Protein AF-A0A8S2XYJ4-F1 (afdb_monomer_lite)

Radius of gyration: 10.91 Å; chains: 1; bounding box: 24×28×24 Å

Sequence (62 aa):
RQRVSLARALYSNADIFLLDDPLSAVDAHVGAHIFKNVIGRKGLLNGKTRLLVTHGISHLSK

Organism: NCBI:txid392030

Structure (mmCIF, N/CA/C/O backbone):
data_AF-A0A8S2XYJ4-F1
#
_entry.id   AF-A0A8S2XYJ4-F1
#
loop_
_atom_site.group_PDB
_atom_site.id
_atom_site.type_symbol
_atom_site.label_atom_id
_atom_site.label_alt_id
_atom_site.label_comp_id
_atom_site.label_asym_id
_atom_site.label_entity_id
_atom_site.label_seq_id
_atom_site.pdbx_PDB_ins_code
_atom_site.Cartn_x
_atom_site.Cartn_y
_atom_site.Cartn_z
_atom_site.occupancy
_atom_site.B_iso_or_equiv
_atom_site.auth_seq_id
_atom_site.auth_comp_id
_atom_site.auth_asym_id
_atom_site.auth_atom_id
_atom_site.pdbx_PDB_model_num
ATOM 1 N N . ARG A 1 1 ? -0.696 10.044 -9.950 1.00 78.06 1 ARG A N 1
ATOM 2 C CA . ARG A 1 1 ? -2.133 9.780 -9.657 1.00 78.06 1 ARG A CA 1
ATOM 3 C C . ARG A 1 1 ? -2.316 8.658 -8.628 1.00 78.06 1 ARG A C 1
ATOM 5 O O . ARG A 1 1 ? -2.974 8.910 -7.628 1.00 78.06 1 ARG A O 1
ATOM 12 N N . GLN A 1 2 ? -1.674 7.493 -8.787 1.00 85.06 2 GLN A N 1
ATOM 13 C CA . GLN A 1 2 ? -1.723 6.390 -7.806 1.00 85.06 2 GLN A CA 1
ATOM 14 C C . GLN A 1 2 ? -1.351 6.796 -6.373 1.00 85.06 2 GLN A C 1
ATOM 16 O O . GLN A 1 2 ? -2.120 6.512 -5.467 1.00 85.06 2 GLN A O 1
ATOM 21 N N . ARG A 1 3 ? -0.261 7.553 -6.157 1.00 89.44 3 ARG A N 1
ATOM 22 C CA . ARG A 1 3 ? 0.130 8.012 -4.803 1.00 89.44 3 ARG A CA 1
ATOM 23 C C . ARG A 1 3 ? -0.978 8.791 -4.080 1.00 89.44 3 ARG A C 1
ATOM 25 O O . ARG A 1 3 ? -1.211 8.568 -2.901 1.00 89.44 3 ARG A O 1
ATOM 32 N N . VAL A 1 4 ? -1.690 9.663 -4.798 1.00 92.62 4 VAL A N 1
ATOM 33 C CA . VAL A 1 4 ? -2.813 10.442 -4.241 1.00 92.62 4 VAL A CA 1
ATOM 34 C C . VAL A 1 4 ? -4.007 9.536 -3.941 1.00 92.62 4 VAL A C 1
ATOM 36 O O . VAL A 1 4 ? -4.644 9.688 -2.905 1.00 92.62 4 VAL A O 1
ATOM 39 N N . SER A 1 5 ? -4.303 8.575 -4.821 1.00 91.50 5 SER A N 1
ATOM 40 C CA . SER A 1 5 ? -5.373 7.599 -4.585 1.00 91.50 5 SER A CA 1
ATOM 41 C C . SER A 1 5 ? -5.077 6.704 -3.381 1.00 91.50 5 SER A C 1
ATOM 43 O O . SER A 1 5 ? -5.949 6.503 -2.542 1.00 91.50 5 SER A O 1
ATOM 45 N N . LEU A 1 6 ? -3.832 6.236 -3.261 1.00 92.19 6 LEU A N 1
ATOM 46 C CA . LEU A 1 6 ? -3.359 5.468 -2.116 1.00 92.19 6 LEU A CA 1
ATOM 47 C C . LEU A 1 6 ? -3.474 6.295 -0.834 1.00 92.19 6 LEU A C 1
ATOM 49 O O . LEU A 1 6 ? -4.064 5.824 0.129 1.00 92.19 6 LEU A O 1
ATOM 53 N N . ALA A 1 7 ? -2.997 7.544 -0.837 1.00 93.81 7 ALA A N 1
ATOM 54 C CA . ALA A 1 7 ? -3.143 8.440 0.308 1.00 93.81 7 ALA A CA 1
ATOM 55 C C . ALA A 1 7 ? -4.616 8.604 0.714 1.00 93.81 7 ALA A C 1
ATOM 57 O O . ALA A 1 7 ? -4.941 8.459 1.887 1.00 93.81 7 ALA A O 1
ATOM 58 N N . ARG A 1 8 ? -5.527 8.816 -0.244 1.00 95.00 8 ARG A N 1
ATOM 59 C CA . ARG A 1 8 ? -6.968 8.920 0.034 1.00 95.00 8 ARG A CA 1
ATOM 60 C C . ARG A 1 8 ? -7.528 7.657 0.685 1.00 95.00 8 ARG A C 1
ATOM 62 O O . ARG A 1 8 ? -8.286 7.765 1.642 1.00 95.00 8 ARG A O 1
ATOM 69 N N . ALA A 1 9 ? -7.143 6.481 0.190 1.00 93.12 9 ALA A N 1
ATOM 70 C CA . ALA A 1 9 ? -7.546 5.219 0.798 1.00 93.12 9 ALA A CA 1
ATOM 71 C C . ALA A 1 9 ? -7.048 5.137 2.249 1.00 93.12 9 ALA A C 1
ATOM 73 O O . ALA A 1 9 ? -7.843 4.868 3.143 1.00 93.12 9 ALA A O 1
ATOM 74 N N . LEU A 1 10 ? -5.77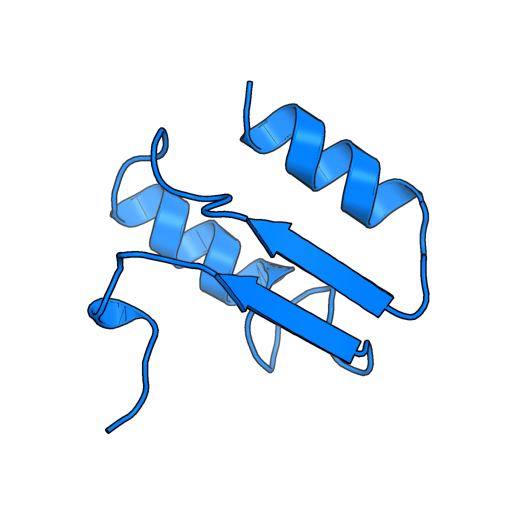2 5.444 2.511 1.00 92.88 10 LEU A N 1
ATOM 75 C CA . LEU A 1 10 ? -5.208 5.431 3.869 1.00 92.88 10 LEU A CA 1
ATOM 76 C C . LEU A 1 10 ? -5.952 6.377 4.819 1.00 92.88 10 LEU A C 1
ATOM 78 O O . LEU A 1 10 ? -6.292 5.985 5.932 1.00 92.88 10 LEU A O 1
ATOM 82 N N . TYR A 1 11 ? -6.256 7.594 4.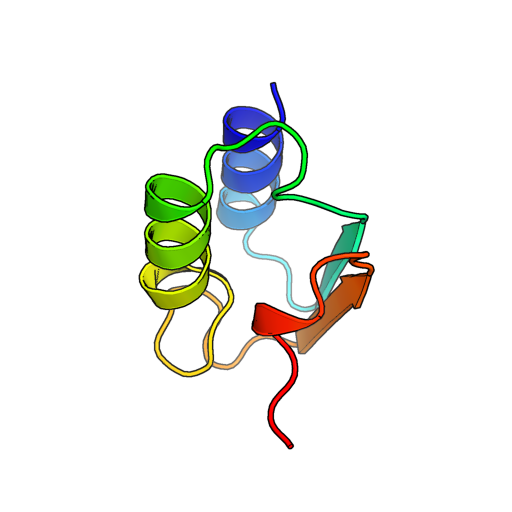363 1.00 95.19 11 TYR A N 1
ATOM 83 C CA . TYR A 1 11 ? -6.976 8.593 5.155 1.00 95.19 11 TYR A CA 1
ATOM 84 C C . TYR A 1 11 ? -8.419 8.193 5.486 1.00 95.19 11 TYR A C 1
ATOM 86 O O . TYR A 1 11 ? -8.971 8.706 6.454 1.00 95.19 11 TYR A O 1
ATOM 94 N N . SER A 1 12 ? -9.027 7.273 4.728 1.00 94.44 12 SER A N 1
ATOM 95 C CA . SER A 1 12 ? -10.378 6.777 5.028 1.00 94.44 12 SER A CA 1
ATOM 96 C C . SER A 1 12 ? -10.450 5.901 6.286 1.00 94.44 12 SER A C 1
ATOM 98 O O . SER A 1 12 ? -11.542 5.670 6.792 1.00 94.44 12 SER A O 1
ATOM 100 N N . ASN A 1 13 ? -9.304 5.422 6.793 1.00 91.88 13 ASN A N 1
ATOM 101 C CA . ASN A 1 13 ? -9.191 4.559 7.975 1.00 91.88 13 ASN A CA 1
ATOM 102 C C . ASN A 1 13 ? -10.120 3.322 7.959 1.00 91.88 13 ASN A C 1
ATOM 104 O O . ASN A 1 13 ? -10.626 2.897 8.996 1.00 91.88 13 ASN A O 1
ATOM 108 N N . ALA A 1 14 ? -10.339 2.738 6.779 1.00 95.44 14 ALA A N 1
ATOM 109 C CA . ALA A 1 14 ? -11.132 1.523 6.624 1.00 95.44 14 ALA A CA 1
ATOM 110 C C . ALA A 1 14 ? -10.515 0.316 7.361 1.00 95.44 14 ALA A C 1
ATOM 112 O O . ALA A 1 14 ? -9.322 0.281 7.672 1.00 95.44 14 ALA A O 1
ATOM 113 N N . ASP A 1 15 ? -11.318 -0.718 7.614 1.00 95.25 15 ASP A N 1
ATOM 114 C CA . ASP A 1 15 ? -10.826 -1.974 8.200 1.00 95.25 15 ASP A CA 1
ATOM 115 C C . ASP A 1 15 ? -10.246 -2.938 7.160 1.00 95.25 15 ASP A C 1
ATOM 117 O O . ASP A 1 15 ? -9.351 -3.734 7.465 1.00 95.25 15 ASP A O 1
ATOM 121 N N . ILE A 1 16 ? -10.729 -2.832 5.918 1.00 96.50 16 ILE A N 1
ATOM 122 C CA . ILE A 1 16 ? -10.337 -3.666 4.784 1.00 96.50 16 ILE A CA 1
ATOM 123 C C . ILE A 1 16 ? -9.867 -2.769 3.641 1.00 96.50 16 ILE A C 1
ATOM 125 O O . ILE A 1 16 ? -10.585 -1.874 3.198 1.00 96.50 16 ILE A O 1
ATOM 129 N N . PHE A 1 17 ? -8.670 -3.052 3.134 1.00 96.56 17 PHE A N 1
ATOM 130 C CA . PHE A 1 17 ? -8.073 -2.371 1.991 1.00 96.56 17 PHE A CA 1
ATOM 131 C C . PHE A 1 17 ? -7.971 -3.317 0.801 1.00 96.56 17 PHE A C 1
ATOM 133 O O . PHE A 1 17 ? -7.289 -4.339 0.880 1.00 96.56 17 PHE A O 1
ATOM 140 N N . LEU A 1 18 ? -8.610 -2.946 -0.307 1.00 95.69 18 LEU A N 1
ATOM 141 C CA . LEU A 1 18 ? -8.475 -3.610 -1.602 1.00 95.69 18 LEU A CA 1
ATOM 142 C C . LEU A 1 18 ? -7.586 -2.735 -2.488 1.00 95.69 18 LEU A C 1
ATOM 144 O O . LEU A 1 18 ? -7.927 -1.589 -2.780 1.00 95.69 18 LEU A O 1
ATOM 148 N N . LEU A 1 19 ? -6.420 -3.249 -2.857 1.00 93.62 19 LEU A N 1
ATOM 149 C CA . LEU A 1 19 ? -5.392 -2.513 -3.577 1.00 93.62 19 LEU A CA 1
ATOM 150 C C . LEU A 1 19 ? -5.147 -3.190 -4.926 1.00 93.62 19 LEU A C 1
ATOM 152 O O . LEU A 1 19 ? -4.537 -4.255 -4.966 1.00 93.62 19 LEU A O 1
ATOM 156 N N . ASP A 1 20 ? -5.608 -2.568 -6.009 1.00 93.00 20 ASP A N 1
ATOM 157 C CA . ASP A 1 20 ? -5.395 -3.058 -7.373 1.00 93.00 20 ASP A CA 1
ATOM 158 C C . ASP A 1 20 ? -4.210 -2.343 -8.030 1.00 93.00 20 ASP A C 1
AT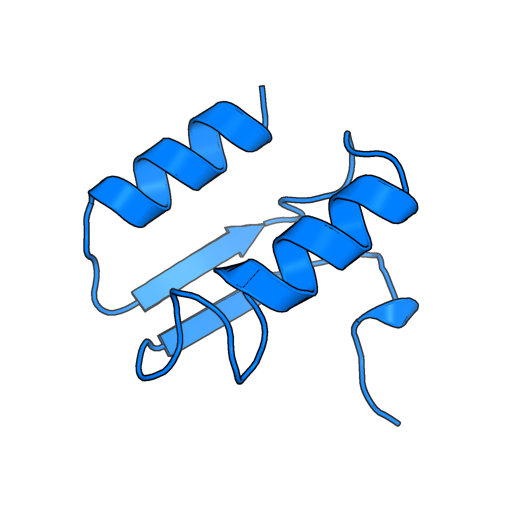OM 160 O O . ASP A 1 20 ? -4.260 -1.143 -8.305 1.00 93.00 20 ASP A O 1
ATOM 164 N N . ASP A 1 21 ? -3.106 -3.074 -8.150 1.00 90.94 21 ASP A N 1
ATOM 165 C CA . ASP A 1 21 ? -1.808 -2.657 -8.676 1.00 90.94 21 ASP A CA 1
ATOM 166 C C . ASP A 1 21 ? -1.379 -1.224 -8.277 1.00 90.94 21 ASP A C 1
ATOM 168 O O . ASP A 1 21 ? -1.061 -0.376 -9.118 1.00 90.94 21 ASP A O 1
ATOM 172 N N . PRO A 1 22 ? -1.355 -0.899 -6.967 1.00 88.81 22 PRO A N 1
ATOM 173 C CA . PRO A 1 22 ? -1.226 0.475 -6.472 1.00 88.81 22 PRO A CA 1
ATOM 174 C C . PRO A 1 22 ? 0.153 1.115 -6.712 1.00 88.81 22 PRO A C 1
ATOM 176 O O . PRO A 1 22 ? 0.314 2.312 -6.454 1.00 88.81 22 PRO A O 1
ATOM 179 N N . LEU A 1 23 ? 1.152 0.338 -7.148 1.00 90.00 23 LEU A N 1
ATOM 180 C CA . LEU A 1 23 ? 2.552 0.757 -7.289 1.00 90.00 23 LEU A CA 1
ATOM 181 C C . LEU A 1 23 ? 3.054 0.781 -8.744 1.00 90.00 23 LEU A C 1
ATOM 183 O O . LEU A 1 23 ? 4.213 1.121 -8.956 1.00 90.00 23 LEU A O 1
ATOM 187 N N . SER A 1 24 ? 2.237 0.455 -9.749 1.00 85.75 24 SER A N 1
ATOM 188 C CA . SER A 1 24 ? 2.737 0.243 -11.121 1.00 85.75 24 SER A CA 1
ATOM 189 C C . SER A 1 24 ? 3.212 1.479 -11.875 1.00 85.75 24 SER A C 1
ATOM 191 O O . SER A 1 24 ? 4.079 1.369 -12.735 1.00 85.75 24 SER A O 1
ATOM 193 N N . ALA A 1 25 ? 2.707 2.668 -11.548 1.00 86.00 25 ALA A N 1
ATOM 194 C CA . ALA A 1 25 ? 3.194 3.936 -12.094 1.00 86.00 25 ALA A CA 1
ATOM 195 C C . ALA A 1 25 ? 4.216 4.612 -11.164 1.00 86.00 25 ALA A C 1
ATOM 197 O O . ALA A 1 25 ? 4.372 5.838 -11.181 1.00 86.00 25 ALA A O 1
ATOM 198 N N . VAL A 1 26 ? 4.866 3.833 -10.297 1.00 85.88 26 VAL A N 1
ATOM 199 C CA . VAL A 1 26 ? 5.897 4.287 -9.367 1.00 85.88 26 VAL A CA 1
ATOM 200 C C . VAL A 1 26 ? 7.191 3.532 -9.665 1.00 85.88 26 VAL A C 1
ATOM 202 O O . VAL A 1 26 ? 7.174 2.336 -9.935 1.00 85.88 26 VAL A O 1
ATOM 205 N N . ASP A 1 27 ? 8.323 4.231 -9.629 1.00 89.31 27 ASP A N 1
ATOM 206 C CA . ASP A 1 27 ? 9.636 3.611 -9.794 1.00 89.31 27 ASP A CA 1
ATOM 207 C C . ASP A 1 27 ? 9.933 2.602 -8.670 1.00 89.31 27 ASP A C 1
ATOM 209 O O . ASP A 1 27 ? 9.383 2.684 -7.570 1.00 89.31 27 ASP A O 1
ATOM 213 N N . ALA A 1 28 ? 10.836 1.654 -8.927 1.00 86.75 28 ALA A N 1
ATOM 214 C CA . ALA A 1 28 ? 11.102 0.546 -8.011 1.00 86.75 28 ALA A CA 1
ATOM 215 C C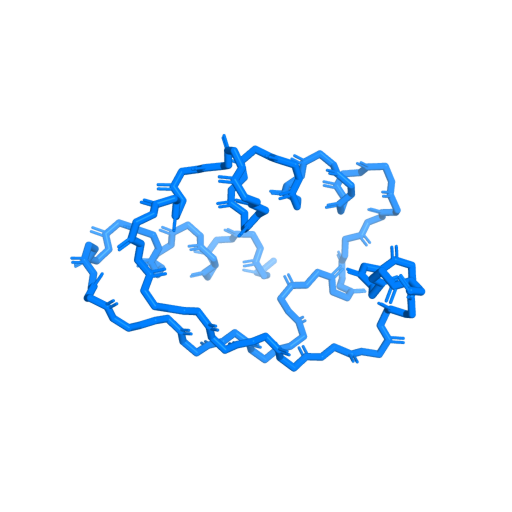 . ALA A 1 28 ? 11.588 0.991 -6.618 1.00 86.75 28 ALA A C 1
ATOM 217 O O . ALA A 1 28 ? 11.215 0.379 -5.615 1.00 86.75 28 ALA A O 1
ATOM 218 N N . HIS A 1 29 ? 12.385 2.062 -6.532 1.00 89.81 29 HIS A N 1
ATOM 219 C CA . HIS A 1 29 ? 12.886 2.560 -5.251 1.00 89.81 29 HIS A CA 1
ATOM 220 C C . HIS A 1 29 ? 11.731 3.139 -4.431 1.00 89.81 29 HIS A C 1
ATOM 222 O O . HIS A 1 29 ? 11.508 2.732 -3.286 1.00 89.81 29 HIS A O 1
ATOM 228 N N . VAL A 1 30 ? 10.938 4.038 -5.015 1.00 91.06 30 VAL A N 1
ATOM 229 C CA . VAL A 1 30 ? 9.794 4.608 -4.300 1.00 91.06 30 VAL A CA 1
ATOM 230 C C . VAL A 1 30 ? 8.729 3.545 -4.018 1.00 91.06 30 VAL A C 1
ATOM 232 O O . VAL A 1 30 ? 8.137 3.555 -2.940 1.00 91.06 30 VAL A O 1
ATOM 235 N N . GLY A 1 31 ? 8.524 2.584 -4.919 1.00 90.94 31 GLY A N 1
ATOM 236 C CA . GLY A 1 31 ? 7.645 1.435 -4.705 1.00 90.94 31 GLY A CA 1
ATOM 237 C C . GLY A 1 31 ? 8.059 0.618 -3.481 1.00 90.94 31 GLY A C 1
ATOM 238 O O . GLY A 1 31 ? 7.232 0.365 -2.604 1.00 90.94 31 GLY A O 1
ATOM 239 N N . ALA A 1 32 ? 9.348 0.290 -3.349 1.00 90.69 32 ALA A N 1
ATOM 240 C CA . ALA A 1 32 ? 9.884 -0.394 -2.172 1.00 90.69 32 ALA A CA 1
ATOM 241 C C . ALA A 1 32 ? 9.722 0.438 -0.889 1.00 90.69 32 ALA A C 1
ATOM 243 O O . ALA A 1 32 ? 9.367 -0.104 0.161 1.00 90.69 32 ALA A O 1
ATOM 244 N N . HIS A 1 33 ? 9.927 1.756 -0.968 1.00 92.88 33 HIS A N 1
ATOM 245 C CA . HIS A 1 33 ? 9.726 2.666 0.159 1.00 92.88 33 HIS A CA 1
ATOM 246 C C . HIS A 1 33 ? 8.261 2.686 0.626 1.00 92.88 33 HIS A C 1
ATOM 248 O O . HIS A 1 33 ? 7.988 2.520 1.817 1.00 92.88 33 HIS A O 1
ATOM 254 N N . ILE A 1 34 ? 7.309 2.832 -0.302 1.00 92.94 34 ILE A N 1
ATOM 255 C CA . ILE A 1 34 ? 5.870 2.801 -0.003 1.00 92.94 34 ILE A CA 1
ATOM 256 C C . ILE A 1 34 ? 5.476 1.429 0.542 1.00 92.94 34 ILE A C 1
ATOM 258 O O . ILE A 1 34 ? 4.784 1.344 1.554 1.00 92.94 34 ILE A O 1
ATOM 262 N N . PHE A 1 35 ? 5.941 0.344 -0.076 1.00 92.56 35 PHE A N 1
ATOM 263 C CA . PHE A 1 35 ? 5.632 -0.999 0.393 1.00 92.56 35 PHE A CA 1
ATOM 264 C C . PHE A 1 35 ? 6.124 -1.208 1.826 1.00 92.56 35 PHE A C 1
ATOM 266 O O . PHE A 1 35 ? 5.355 -1.640 2.676 1.00 92.56 35 PHE A O 1
ATOM 273 N N . LYS A 1 36 ? 7.368 -0.835 2.139 1.00 93.31 36 LYS A N 1
ATOM 274 C CA . LYS A 1 36 ? 7.935 -0.986 3.485 1.00 93.31 36 LYS A CA 1
ATOM 275 C C . LYS A 1 36 ? 7.178 -0.174 4.540 1.00 93.31 36 LYS A C 1
ATOM 277 O O . LYS A 1 36 ? 6.894 -0.704 5.612 1.00 93.31 36 LYS A O 1
ATOM 282 N N . ASN A 1 37 ? 6.867 1.085 4.240 1.00 95.06 37 ASN A N 1
ATOM 283 C CA . ASN A 1 37 ? 6.342 2.033 5.225 1.00 95.06 37 ASN A CA 1
ATOM 284 C C . ASN A 1 37 ? 4.812 2.066 5.301 1.00 95.06 37 ASN A C 1
ATOM 286 O O . ASN A 1 37 ? 4.265 2.560 6.281 1.00 95.06 37 ASN A O 1
ATOM 290 N N . VAL A 1 38 ? 4.105 1.538 4.300 1.00 94.69 38 VAL A N 1
ATOM 291 C CA . VAL A 1 38 ? 2.639 1.619 4.216 1.00 94.69 38 VAL A CA 1
ATOM 292 C C . VAL A 1 38 ? 2.003 0.235 4.186 1.00 94.69 38 VAL A C 1
ATOM 294 O O . VAL A 1 38 ? 1.273 -0.120 5.106 1.00 94.69 38 VAL A O 1
ATOM 297 N N . ILE A 1 39 ? 2.265 -0.542 3.133 1.00 93.56 39 ILE A N 1
ATOM 298 C CA . ILE A 1 39 ? 1.503 -1.765 2.820 1.00 93.56 39 ILE A CA 1
ATOM 299 C C . ILE A 1 39 ? 2.011 -2.969 3.629 1.00 93.56 39 ILE A C 1
ATOM 301 O O . ILE A 1 39 ? 1.230 -3.807 4.088 1.00 93.56 39 ILE A O 1
ATOM 305 N N . GLY A 1 40 ? 3.326 -3.047 3.809 1.00 91.31 40 GLY A N 1
ATOM 306 C CA . GLY A 1 40 ? 4.043 -4.169 4.391 1.00 91.31 40 GLY A CA 1
ATOM 307 C C . GLY A 1 40 ? 3.715 -4.415 5.861 1.00 91.31 40 GLY A C 1
ATOM 308 O O . GLY A 1 40 ? 3.026 -3.648 6.530 1.00 91.31 40 GLY A O 1
ATOM 309 N N . ARG A 1 41 ? 4.249 -5.515 6.399 1.00 90.62 41 ARG A N 1
ATOM 310 C CA . ARG A 1 41 ? 3.936 -5.994 7.761 1.00 90.62 41 ARG A CA 1
ATOM 311 C C . ARG A 1 41 ? 4.229 -4.968 8.861 1.00 90.62 41 ARG A C 1
ATOM 313 O O . ARG A 1 41 ? 3.545 -4.974 9.871 1.00 90.62 41 ARG A O 1
ATOM 320 N N . LYS A 1 42 ? 5.228 -4.105 8.659 1.00 92.38 42 LYS A N 1
ATOM 321 C CA . LYS A 1 42 ? 5.626 -3.038 9.595 1.00 92.38 42 LYS A CA 1
ATOM 322 C C . LYS A 1 42 ? 5.170 -1.640 9.151 1.00 92.38 42 LYS A C 1
ATOM 324 O O . LYS A 1 42 ? 5.614 -0.657 9.732 1.00 92.38 42 LYS A O 1
ATOM 329 N N . GLY A 1 43 ? 4.353 -1.550 8.102 1.00 93.62 43 GLY A N 1
ATOM 330 C CA . GLY A 1 43 ? 3.873 -0.280 7.571 1.00 93.62 43 GLY A CA 1
ATOM 331 C C . GLY A 1 43 ? 2.657 0.265 8.320 1.00 93.62 43 GLY A C 1
ATOM 332 O O . GLY A 1 43 ? 2.156 -0.353 9.256 1.00 93.62 43 GLY A O 1
ATOM 333 N N . LEU A 1 44 ? 2.152 1.412 7.865 1.00 94.62 44 LEU A N 1
ATOM 334 C CA . LEU A 1 44 ? 0.966 2.078 8.420 1.00 94.62 44 LEU A CA 1
ATOM 335 C C . LEU A 1 44 ? -0.290 1.197 8.446 1.00 94.62 44 LEU A C 1
ATOM 337 O O . LEU A 1 44 ? -1.099 1.325 9.355 1.00 94.62 44 LEU A O 1
ATOM 341 N N . LEU A 1 45 ? -0.452 0.291 7.478 1.00 93.75 45 LEU A N 1
ATOM 342 C CA . LEU A 1 45 ? -1.584 -0.640 7.428 1.00 93.75 45 LEU A CA 1
ATOM 343 C C . LEU A 1 45 ? -1.370 -1.903 8.278 1.00 93.75 45 LEU A C 1
ATOM 345 O O . LEU A 1 45 ? -2.064 -2.907 8.098 1.00 93.75 45 LEU A O 1
ATOM 349 N N . ASN A 1 46 ? -0.397 -1.898 9.191 1.00 93.69 46 ASN A N 1
ATOM 350 C CA . ASN A 1 46 ? -0.244 -2.982 10.151 1.00 93.69 46 ASN A CA 1
ATOM 351 C C . ASN A 1 46 ? -1.516 -3.123 11.010 1.00 93.69 46 ASN A C 1
ATOM 353 O O . ASN A 1 46 ? -2.127 -2.138 11.410 1.00 93.69 46 ASN A O 1
ATOM 357 N N . GLY A 1 47 ? -1.940 -4.362 11.255 1.00 93.19 47 GLY A N 1
ATOM 358 C CA . GLY A 1 47 ? -3.193 -4.672 11.948 1.00 93.19 47 GLY A CA 1
ATOM 359 C C . GLY A 1 47 ? -4.466 -4.533 11.103 1.00 93.19 47 GLY A C 1
ATOM 360 O O . GLY A 1 47 ? -5.516 -4.986 11.545 1.00 93.19 47 GLY A O 1
ATOM 361 N N . LYS A 1 48 ? -4.397 -3.978 9.885 1.00 95.06 48 LYS A N 1
ATOM 362 C CA . LYS A 1 48 ? -5.537 -3.905 8.957 1.00 95.06 48 LYS A CA 1
ATOM 363 C C . LYS A 1 48 ? -5.539 -5.068 7.962 1.00 95.06 48 LYS A C 1
ATOM 365 O O . LYS A 1 48 ? -4.483 -5.599 7.580 1.00 95.06 48 LYS A O 1
ATOM 370 N N . THR A 1 49 ? -6.734 -5.439 7.505 1.00 96.19 49 THR A N 1
ATOM 371 C CA . THR A 1 49 ? -6.909 -6.448 6.453 1.00 96.19 49 THR A CA 1
ATOM 372 C C . THR A 1 49 ? -6.560 -5.832 5.105 1.00 96.19 49 THR A C 1
ATOM 374 O O . THR A 1 49 ? -7.013 -4.738 4.773 1.00 96.19 49 THR A O 1
ATOM 377 N N . ARG A 1 50 ? -5.723 -6.520 4.325 1.00 94.81 50 ARG A N 1
ATOM 378 C CA . ARG A 1 50 ? -5.178 -6.023 3.056 1.00 94.81 50 ARG A CA 1
ATOM 379 C C . ARG A 1 50 ? -5.274 -7.112 1.995 1.00 94.81 50 ARG A C 1
ATOM 381 O O . ARG A 1 50 ? -4.737 -8.197 2.202 1.00 94.81 50 ARG A O 1
ATOM 388 N N . LEU A 1 51 ? -5.887 -6.796 0.861 1.00 94.62 51 LEU A N 1
ATOM 389 C CA . LEU A 1 51 ? -5.812 -7.582 -0.366 1.00 94.62 51 LEU A CA 1
ATOM 390 C C . LEU A 1 51 ? -5.064 -6.755 -1.409 1.00 94.62 51 LEU A C 1
ATOM 392 O O . LEU A 1 51 ? -5.507 -5.666 -1.765 1.00 94.62 51 LEU A O 1
ATOM 396 N N . LEU A 1 52 ? -3.923 -7.261 -1.869 1.00 93.62 52 LEU A N 1
ATOM 397 C CA . LEU A 1 52 ? -3.081 -6.606 -2.863 1.00 93.62 52 LEU A CA 1
ATOM 398 C C . LEU A 1 52 ? -3.055 -7.450 -4.135 1.00 93.62 52 LEU A C 1
ATOM 400 O O . LEU A 1 52 ? -2.527 -8.559 -4.125 1.00 93.62 52 LEU A O 1
ATOM 404 N N . VAL A 1 53 ? -3.584 -6.900 -5.221 1.00 93.31 53 VAL A N 1
ATOM 405 C CA . VAL A 1 53 ? -3.390 -7.411 -6.578 1.00 93.31 53 VAL A CA 1
ATOM 406 C C . VAL A 1 53 ? -2.180 -6.688 -7.158 1.00 93.31 53 VAL A C 1
ATOM 408 O O . VAL A 1 53 ? -2.083 -5.466 -7.069 1.00 93.31 53 VAL A O 1
ATOM 411 N N . THR A 1 54 ? -1.207 -7.423 -7.689 1.00 90.56 54 THR A N 1
ATOM 412 C CA . THR A 1 54 ? -0.019 -6.819 -8.302 1.00 90.56 54 THR A CA 1
ATOM 413 C C . THR A 1 54 ? 0.634 -7.768 -9.297 1.00 90.56 54 THR A C 1
ATOM 415 O O . THR A 1 54 ? 0.610 -8.984 -9.117 1.00 90.56 54 THR A O 1
ATOM 418 N N . HIS A 1 55 ? 1.277 -7.197 -10.315 1.00 87.81 55 HIS A N 1
ATOM 419 C CA . HIS A 1 55 ? 2.198 -7.918 -11.196 1.00 87.81 55 HIS A CA 1
ATOM 420 C C . HIS A 1 55 ? 3.638 -7.972 -10.639 1.00 87.81 55 HIS A C 1
ATOM 422 O O . HIS A 1 55 ? 4.496 -8.664 -11.188 1.00 87.81 55 HIS A O 1
ATOM 428 N N . GLY A 1 56 ? 3.927 -7.248 -9.549 1.00 81.06 56 GLY A N 1
ATOM 429 C CA . GLY A 1 56 ? 5.254 -7.144 -8.943 1.00 81.06 56 GLY A CA 1
ATOM 430 C C . GLY A 1 56 ? 5.626 -8.359 -8.092 1.00 81.06 56 GLY A C 1
ATOM 431 O O . GLY A 1 56 ? 5.373 -8.384 -6.888 1.00 81.06 56 GLY A O 1
ATOM 432 N N . ILE A 1 57 ? 6.294 -9.341 -8.704 1.00 83.25 57 ILE A N 1
ATOM 433 C CA . ILE A 1 57 ? 6.736 -10.592 -8.051 1.00 83.25 57 ILE A CA 1
ATOM 434 C C . ILE A 1 57 ? 7.671 -10.324 -6.857 1.00 83.25 57 ILE A C 1
ATOM 436 O O . ILE A 1 57 ? 7.685 -11.081 -5.892 1.00 83.25 57 ILE A O 1
ATOM 440 N N . SER A 1 58 ? 8.415 -9.215 -6.876 1.00 78.81 58 SER A N 1
ATOM 441 C CA . SER A 1 58 ? 9.345 -8.803 -5.813 1.00 78.81 58 SER A CA 1
ATOM 442 C C . SER A 1 58 ? 8.696 -8.581 -4.441 1.00 78.81 58 SER A C 1
ATOM 444 O O . SER A 1 58 ? 9.400 -8.554 -3.433 1.00 78.81 58 SER A O 1
ATOM 446 N N . HIS A 1 59 ? 7.374 -8.408 -4.384 1.00 75.31 59 HIS A N 1
ATOM 447 C CA . HIS A 1 59 ? 6.625 -8.207 -3.142 1.00 75.31 59 HIS A CA 1
ATOM 448 C C . HIS A 1 59 ? 6.135 -9.515 -2.508 1.00 75.31 59 HIS A C 1
ATOM 450 O O . HIS A 1 59 ? 5.682 -9.506 -1.361 1.00 75.31 59 HIS A O 1
ATOM 456 N N . LEU A 1 60 ? 6.224 -10.630 -3.237 1.00 80.38 60 LEU A N 1
ATOM 457 C CA . LEU A 1 60 ? 5.873 -11.953 -2.745 1.00 80.38 60 LEU A CA 1
ATOM 458 C C . LEU A 1 60 ? 7.089 -12.547 -2.028 1.00 80.38 60 LEU A C 1
ATOM 460 O O . LEU A 1 60 ? 8.180 -12.633 -2.590 1.00 80.38 60 LEU A O 1
ATOM 464 N N . SER A 1 61 ? 6.905 -12.956 -0.772 1.00 67.56 61 SER A N 1
ATOM 465 C CA . SER A 1 61 ? 7.877 -13.840 -0.125 1.00 67.56 61 SER A CA 1
ATOM 466 C C . SER A 1 61 ? 7.861 -15.171 -0.870 1.00 67.56 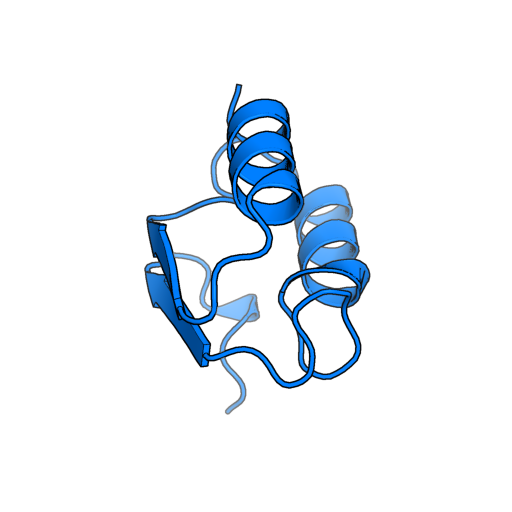61 SER A C 1
ATOM 468 O O . SER A 1 61 ? 6.778 -15.669 -1.182 1.00 67.56 61 SER A O 1
ATOM 470 N N . LYS A 1 62 ? 9.037 -15.749 -1.120 1.00 45.50 62 LYS A N 1
ATOM 471 C CA . LYS A 1 62 ? 9.117 -17.208 -1.247 1.00 45.50 62 LYS A CA 1
ATOM 472 C C . LYS A 1 62 ? 8.668 -17.865 0.054 1.00 45.50 62 LYS A C 1
ATOM 474 O O . LYS A 1 62 ? 8.840 -17.217 1.118 1.00 45.50 62 LYS A O 1
#

InterPro domains:
  IPR027417 P-loop containing nucleoside triphosphate hydrolase [G3DSA:3.40.50.300] (1-62)
  IPR027417 P-loop containing nucleoside triphosphate hydrolase [SSF52540] (1-59)
  IPR050173 ATP-binding cassette transporter C-like [PTHR24223] (1-61)

pLDDT: mean 89.89, std 7.94, range [45.5, 96.56]

Foldseek 3Di:
DLVVVLVVQLVVVDQEEEAEASCPVPDPVVSVVCCCADVDCNHPC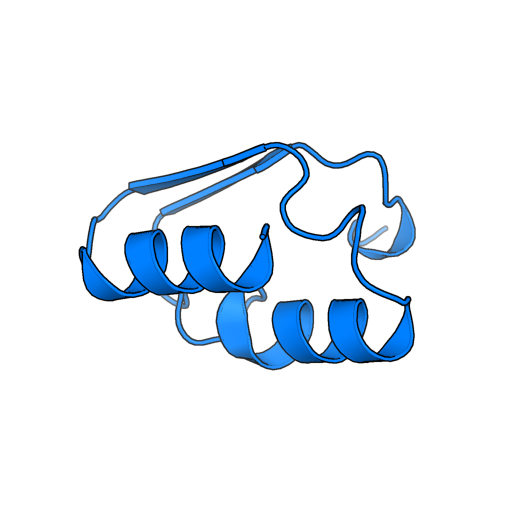NNGHYDHHHPPPVSDDD

Secondary structure (DSSP, 8-state):
-HHHHHHHHHHTT-SEEEEESTTTTS-HHHHHHHIIIIISTTSTTTTSEEEEE-S-GGGS--